Protein AF-A0A2T5I1I1-F1 (afdb_monomer_lite)

pLDDT: mean 90.1, std 7.88, range [45.53, 97.38]

Sequence (107 aa):
MFRGTKYQAGSTREVVGKIFQLLAEADTGFHERFASRKHGKKRRYIAQEKVDLYPGRLDLAEIHSIEIIPGWWMGTNYSRSNFQQILNLALEVVEPQLRSLLKIDIL

Structure (mmCIF, N/CA/C/O backbone):
data_AF-A0A2T5I1I1-F1
#
_entry.id   AF-A0A2T5I1I1-F1
#
loop_
_atom_site.group_PDB
_atom_site.id
_atom_site.type_symbol
_atom_site.label_atom_id
_atom_site.label_alt_id
_atom_site.label_comp_id
_atom_site.label_asym_id
_atom_site.label_entity_id
_atom_site.label_seq_id
_atom_site.pdbx_PDB_ins_code
_atom_site.Cartn_x
_atom_site.Cartn_y
_atom_site.Cartn_z
_atom_site.occupancy
_atom_site.B_iso_or_equiv
_atom_site.auth_seq_id
_atom_site.auth_comp_id
_atom_site.auth_asym_id
_atom_site.auth_atom_id
_atom_site.pdbx_PDB_model_num
ATOM 1 N N . MET A 1 1 ? -3.550 6.241 14.844 1.00 81.69 1 MET A N 1
ATOM 2 C CA . MET A 1 1 ? -4.121 5.285 15.822 1.00 81.69 1 MET A CA 1
ATOM 3 C C . MET A 1 1 ? -4.900 4.223 15.066 1.00 81.69 1 MET A C 1
ATOM 5 O O . MET A 1 1 ? -5.573 4.562 14.098 1.00 81.69 1 MET A O 1
ATOM 9 N N . PHE A 1 2 ? -4.812 2.970 15.506 1.00 83.50 2 PHE A N 1
ATOM 10 C CA . PHE A 1 2 ? -5.584 1.854 14.966 1.00 83.50 2 PHE A CA 1
ATOM 11 C C . PHE A 1 2 ? -6.067 0.975 16.120 1.00 83.50 2 PHE A C 1
ATOM 13 O O . PHE A 1 2 ? -5.260 0.609 16.972 1.00 83.50 2 PHE A O 1
ATOM 20 N N . ARG A 1 3 ? -7.377 0.693 16.188 1.00 85.00 3 ARG A N 1
ATOM 21 C CA . ARG A 1 3 ? -7.999 -0.103 17.273 1.00 85.00 3 ARG A CA 1
ATOM 22 C C . ARG A 1 3 ? -7.611 0.365 18.693 1.00 85.00 3 ARG A C 1
ATOM 24 O O . ARG A 1 3 ? -7.377 -0.441 19.581 1.00 85.00 3 ARG A O 1
ATOM 31 N N . GLY A 1 4 ? -7.504 1.680 18.902 1.00 82.81 4 GLY A N 1
ATOM 32 C CA . GLY A 1 4 ? -7.113 2.272 20.192 1.00 82.81 4 GLY A CA 1
ATOM 33 C C . GLY A 1 4 ? -5.600 2.341 20.451 1.00 82.81 4 GLY A C 1
ATOM 34 O O . GLY A 1 4 ? -5.171 3.105 21.313 1.00 82.81 4 GLY A O 1
ATOM 35 N N . THR A 1 5 ? -4.774 1.652 19.659 1.00 84.69 5 THR A N 1
ATOM 36 C CA . THR A 1 5 ? -3.309 1.668 19.790 1.00 84.69 5 THR A CA 1
ATOM 37 C C . THR A 1 5 ? -2.692 2.804 18.974 1.00 84.69 5 THR A C 1
ATOM 39 O O . THR A 1 5 ? -3.029 3.032 17.803 1.00 84.69 5 THR A O 1
ATOM 42 N N . LYS A 1 6 ? -1.775 3.556 19.592 1.00 87.12 6 LYS A N 1
ATOM 43 C CA . LYS A 1 6 ? -0.968 4.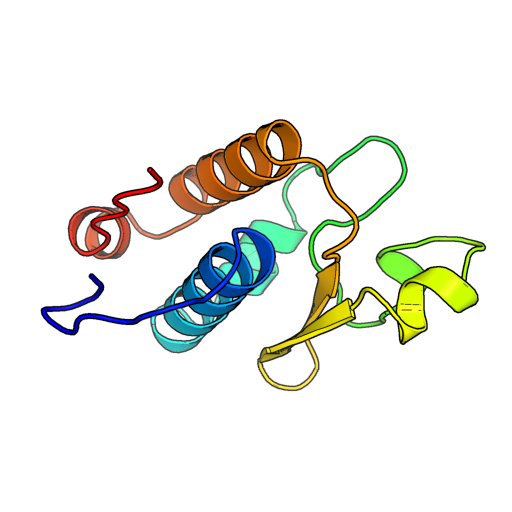577 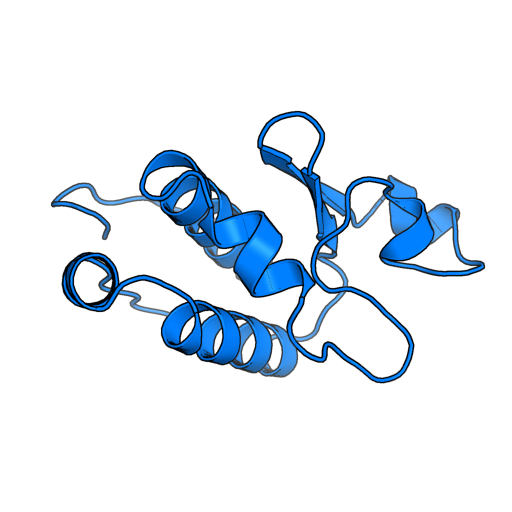18.909 1.00 87.12 6 LYS A CA 1
ATOM 44 C C . LYS A 1 6 ? 0.299 3.937 18.344 1.00 87.12 6 LYS A C 1
ATOM 46 O O . LYS A 1 6 ? 0.958 3.167 19.026 1.00 87.12 6 LYS A O 1
ATOM 51 N N . TYR A 1 7 ? 0.640 4.306 17.115 1.00 85.12 7 TYR A N 1
ATOM 52 C CA . TYR A 1 7 ? 1.862 3.886 16.434 1.00 85.12 7 TYR A CA 1
ATOM 53 C C . TYR A 1 7 ? 2.649 5.144 16.072 1.00 85.12 7 TYR A C 1
ATOM 55 O O . TYR A 1 7 ? 2.040 6.146 15.692 1.00 85.12 7 TYR A O 1
ATOM 63 N N . GLN A 1 8 ? 3.972 5.093 16.212 1.00 81.75 8 GLN A N 1
ATOM 64 C CA . GLN A 1 8 ? 4.878 6.160 15.787 1.00 81.75 8 GLN A CA 1
ATOM 65 C C . GLN A 1 8 ? 5.667 5.709 14.558 1.00 81.75 8 GLN A C 1
ATOM 67 O O . GLN A 1 8 ? 5.986 4.530 14.421 1.00 81.75 8 GLN A O 1
ATOM 72 N N . ALA A 1 9 ? 5.961 6.652 13.669 1.00 82.81 9 ALA A N 1
ATOM 73 C CA . ALA A 1 9 ? 6.761 6.451 12.468 1.00 82.81 9 ALA A CA 1
ATOM 74 C C . ALA A 1 9 ? 7.529 7.745 12.168 1.00 82.81 9 ALA A C 1
ATOM 76 O O . ALA A 1 9 ? 6.992 8.838 12.360 1.00 82.81 9 ALA A O 1
ATOM 77 N N . GLY A 1 10 ? 8.777 7.622 11.716 1.00 84.31 10 GLY A N 1
ATOM 78 C CA . GLY A 1 10 ? 9.684 8.745 11.468 1.00 84.31 10 GLY A CA 1
ATOM 79 C C . GLY A 1 10 ? 9.554 9.353 10.071 1.00 84.31 10 GLY A C 1
ATOM 80 O O . GLY A 1 10 ? 10.123 10.407 9.797 1.00 84.31 10 GLY A O 1
ATOM 81 N N . SER A 1 11 ? 8.805 8.713 9.168 1.00 87.44 11 SER A N 1
ATOM 82 C CA . SER A 1 11 ? 8.600 9.198 7.801 1.00 87.44 11 SER A CA 1
ATOM 83 C C . SER A 1 11 ? 7.243 8.798 7.220 1.00 87.44 11 SER A C 1
ATOM 85 O O . SER A 1 11 ? 6.620 7.828 7.650 1.00 87.44 11 SER A O 1
ATOM 87 N N . THR A 1 12 ? 6.801 9.500 6.169 1.00 86.81 12 THR A N 1
ATOM 88 C CA . THR A 1 12 ? 5.564 9.163 5.442 1.00 86.81 12 THR A CA 1
ATOM 89 C C . THR A 1 12 ? 5.577 7.721 4.922 1.00 86.81 12 THR A C 1
ATOM 91 O O . THR A 1 12 ? 4.555 7.046 4.995 1.00 86.81 12 THR A O 1
ATOM 94 N N . ARG A 1 13 ? 6.728 7.215 4.447 1.00 90.62 13 ARG A N 1
ATOM 95 C CA . ARG A 1 13 ? 6.831 5.830 3.954 1.00 90.62 13 ARG A CA 1
ATOM 96 C C . ARG A 1 13 ? 6.567 4.819 5.070 1.00 90.62 13 ARG A C 1
ATOM 98 O O . ARG A 1 13 ? 5.886 3.829 4.841 1.00 90.62 13 ARG A O 1
ATOM 105 N N . GLU A 1 14 ? 7.097 5.081 6.264 1.00 90.06 14 GLU A N 1
ATOM 106 C CA . GLU A 1 14 ? 6.924 4.212 7.429 1.00 90.06 14 GLU A CA 1
ATOM 107 C C . GLU A 1 14 ? 5.485 4.250 7.932 1.00 90.06 14 GLU A C 1
ATOM 109 O O . GLU A 1 14 ? 4.924 3.199 8.225 1.00 90.06 14 GLU A O 1
ATOM 114 N N . VAL A 1 15 ? 4.860 5.435 7.958 1.00 90.38 15 VAL A N 1
ATOM 115 C CA . VAL A 1 15 ? 3.435 5.579 8.294 1.00 90.38 15 VAL A CA 1
ATOM 116 C C . VAL A 1 15 ? 2.586 4.720 7.359 1.00 90.38 15 VAL A C 1
ATOM 118 O O . VAL A 1 15 ? 1.782 3.914 7.823 1.00 90.38 15 VAL A O 1
ATOM 121 N N . VAL A 1 16 ? 2.771 4.862 6.044 1.00 92.06 16 VAL A N 1
ATOM 122 C CA . VAL A 1 16 ? 1.958 4.145 5.053 1.00 92.06 16 VAL A CA 1
ATOM 123 C C . VAL A 1 16 ? 2.235 2.645 5.110 1.00 92.06 16 VAL A C 1
ATOM 125 O O . VAL A 1 16 ? 1.289 1.865 5.158 1.00 92.06 16 VAL A O 1
ATOM 128 N N . GLY A 1 17 ? 3.505 2.237 5.184 1.00 94.19 17 GLY A N 1
ATOM 129 C CA . GLY A 1 17 ? 3.877 0.833 5.346 1.00 94.19 17 GLY A CA 1
ATOM 130 C C . GLY A 1 17 ? 3.231 0.210 6.581 1.00 94.19 17 GLY A C 1
ATOM 131 O O . GLY A 1 17 ? 2.638 -0.865 6.493 1.00 94.19 17 GLY A O 1
ATOM 132 N N . LYS A 1 18 ? 3.250 0.923 7.716 1.00 93.56 18 LYS A N 1
ATOM 133 C CA . LYS A 1 18 ? 2.629 0.436 8.948 1.00 93.56 18 LYS A CA 1
ATOM 134 C C . LYS A 1 18 ? 1.109 0.351 8.844 1.00 93.56 18 LYS A C 1
ATOM 136 O O . LYS A 1 18 ? 0.526 -0.597 9.357 1.00 93.56 18 LYS A O 1
ATOM 141 N N . ILE A 1 19 ? 0.460 1.299 8.169 1.00 92.94 19 ILE A N 1
ATOM 142 C CA . ILE A 1 19 ? -0.983 1.225 7.901 1.00 92.94 19 ILE A CA 1
ATOM 143 C C . ILE A 1 19 ? -1.304 -0.024 7.075 1.00 92.94 19 ILE A C 1
ATOM 145 O O . ILE A 1 19 ? -2.210 -0.761 7.443 1.00 92.94 19 ILE A O 1
ATOM 149 N N . PHE A 1 20 ? -0.552 -0.298 6.007 1.00 95.19 20 PHE A N 1
ATOM 150 C CA . PHE A 1 20 ? -0.776 -1.481 5.170 1.00 95.19 20 PHE A CA 1
ATOM 151 C C . PHE A 1 20 ? -0.575 -2.793 5.934 1.00 95.19 20 PHE A C 1
ATOM 153 O O . PHE A 1 20 ? -1.394 -3.693 5.776 1.00 95.19 20 PHE A O 1
ATOM 160 N N . GLN A 1 21 ? 0.445 -2.877 6.797 1.00 94.56 21 GLN A N 1
ATOM 161 C CA . GLN A 1 21 ? 0.633 -4.010 7.716 1.00 94.56 21 GLN A CA 1
ATOM 162 C C . GLN A 1 21 ? -0.610 -4.222 8.590 1.00 94.56 21 GLN A C 1
ATOM 164 O O . GLN A 1 21 ? -1.211 -5.290 8.576 1.00 94.56 21 GLN A O 1
ATOM 169 N N . LEU A 1 22 ? -1.050 -3.173 9.292 1.00 93.69 22 LEU A N 1
ATOM 170 C CA . LEU A 1 22 ? -2.191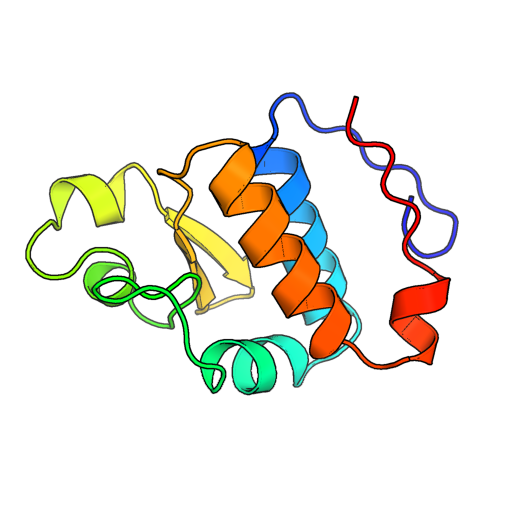 -3.249 10.211 1.00 93.69 22 LEU A CA 1
ATOM 171 C C . LEU A 1 22 ? -3.503 -3.597 9.500 1.00 93.69 22 LEU A C 1
ATOM 173 O O . LEU A 1 22 ? -4.332 -4.316 10.054 1.00 93.69 22 LEU A O 1
ATOM 177 N N . LEU A 1 23 ? -3.700 -3.085 8.285 1.00 93.38 23 LEU A N 1
ATOM 178 C CA . LEU A 1 23 ? -4.860 -3.411 7.461 1.00 93.38 23 LEU A CA 1
ATOM 179 C C . LEU A 1 23 ? -4.844 -4.876 7.027 1.00 93.38 23 LEU A C 1
ATOM 181 O O . LEU A 1 23 ? -5.845 -5.559 7.197 1.00 93.38 23 LEU A O 1
ATOM 185 N N . ALA A 1 24 ? -3.714 -5.362 6.516 1.00 93.00 24 ALA A N 1
ATOM 186 C CA . ALA A 1 24 ? -3.581 -6.738 6.049 1.00 93.00 24 ALA A CA 1
ATOM 187 C C . ALA A 1 24 ? -3.648 -7.771 7.191 1.00 93.00 24 ALA A C 1
ATOM 189 O O . ALA A 1 24 ? -4.174 -8.863 6.994 1.00 93.00 24 ALA A O 1
ATOM 190 N N . GLU A 1 25 ? -3.163 -7.425 8.387 1.00 91.56 25 GLU A N 1
ATOM 191 C CA . GLU A 1 25 ? -3.312 -8.245 9.598 1.00 91.56 25 GLU A CA 1
ATOM 192 C C . GLU A 1 25 ? -4.770 -8.307 10.080 1.00 91.56 25 GLU A C 1
ATOM 194 O O . GLU A 1 25 ? -5.225 -9.333 10.584 1.00 91.56 25 GLU A O 1
ATOM 199 N N . ALA A 1 26 ? -5.508 -7.201 9.959 1.00 91.00 26 ALA A N 1
ATOM 200 C CA . ALA A 1 26 ? -6.878 -7.099 10.448 1.00 91.00 26 ALA A CA 1
ATOM 201 C C . ALA A 1 26 ? -7.938 -7.612 9.460 1.00 91.00 26 ALA A C 1
ATOM 203 O O . ALA A 1 26 ? -9.048 -7.923 9.891 1.00 91.00 26 ALA A O 1
ATOM 204 N N . ASP A 1 27 ? -7.601 -7.665 8.173 1.00 91.06 27 ASP A N 1
ATOM 205 C CA . ASP A 1 27 ? -8.448 -8.063 7.050 1.00 91.06 27 ASP A CA 1
ATOM 206 C C . ASP A 1 27 ? -7.601 -8.878 6.075 1.00 91.06 27 ASP A C 1
ATOM 208 O O . ASP A 1 27 ? -6.868 -8.345 5.238 1.00 91.06 27 ASP A O 1
ATOM 212 N N . THR A 1 28 ? -7.687 -10.201 6.211 1.00 88.44 28 THR A N 1
ATOM 213 C CA . THR A 1 28 ? -6.819 -11.146 5.501 1.00 88.44 28 THR A CA 1
ATOM 214 C C . THR A 1 28 ? -6.959 -11.073 3.983 1.00 88.44 28 THR A C 1
ATOM 216 O O . THR A 1 28 ? -6.032 -11.466 3.292 1.00 88.44 28 THR A O 1
ATOM 219 N N . GLY A 1 29 ? -8.061 -10.540 3.444 1.00 91.44 29 GLY A N 1
ATOM 220 C CA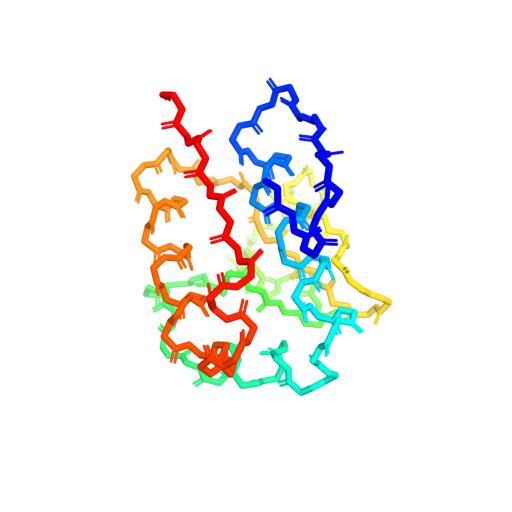 . GLY A 1 29 ? -8.249 -10.350 2.001 1.00 91.44 29 GLY A CA 1
ATOM 221 C C . GLY A 1 29 ? -7.881 -8.950 1.499 1.00 91.44 29 GLY A C 1
ATOM 222 O O . GLY A 1 29 ? -7.923 -8.701 0.292 1.00 91.44 29 GLY A O 1
ATOM 223 N N . PHE A 1 30 ? -7.541 -8.011 2.390 1.00 95.25 30 PHE A N 1
ATOM 224 C CA . PHE A 1 30 ? -7.300 -6.610 2.033 1.00 95.25 30 PHE A CA 1
ATOM 225 C C . PHE A 1 30 ? -6.245 -6.463 0.935 1.00 95.25 30 PHE A C 1
ATOM 227 O O . PHE A 1 30 ? -6.454 -5.727 -0.029 1.00 95.25 30 PHE A O 1
ATOM 234 N N . HIS A 1 31 ? -5.120 -7.165 1.066 1.00 95.00 31 HIS A N 1
ATOM 235 C CA . HIS A 1 31 ? -3.994 -7.046 0.146 1.00 95.00 31 HIS A CA 1
ATOM 236 C C . HIS A 1 31 ? -4.353 -7.544 -1.263 1.00 95.00 31 HIS A C 1
ATOM 238 O O . HIS A 1 31 ? -4.045 -6.867 -2.240 1.00 95.00 31 HIS A O 1
ATOM 244 N N . GLU A 1 32 ? -5.098 -8.644 -1.390 1.00 95.50 32 GLU A N 1
ATOM 245 C CA . GLU A 1 32 ? -5.559 -9.148 -2.689 1.00 95.50 32 GLU A CA 1
ATOM 246 C C . GLU A 1 32 ? -6.552 -8.177 -3.335 1.00 95.50 32 GLU A C 1
ATOM 248 O O . GLU A 1 32 ? -6.395 -7.778 -4.496 1.00 95.50 32 GLU A O 1
ATOM 253 N N . ARG A 1 33 ? -7.543 -7.713 -2.559 1.00 95.81 33 ARG A N 1
ATOM 254 C CA . ARG A 1 33 ? -8.526 -6.734 -3.043 1.00 95.81 33 ARG A CA 1
ATOM 255 C C . ARG A 1 33 ? -7.841 -5.434 -3.451 1.00 95.81 33 ARG A C 1
ATOM 257 O O . ARG A 1 33 ? -8.173 -4.884 -4.499 1.00 95.81 33 ARG A O 1
ATOM 264 N N . PHE A 1 34 ? -6.844 -4.974 -2.700 1.00 96.69 34 PHE A N 1
ATOM 265 C CA . PHE A 1 34 ? -6.097 -3.763 -3.026 1.00 96.69 34 PHE A CA 1
ATOM 266 C C . PHE A 1 34 ? -5.220 -3.950 -4.271 1.00 96.69 34 PHE A C 1
ATOM 268 O O . PHE A 1 34 ? -5.176 -3.068 -5.133 1.00 96.69 34 PHE A O 1
ATOM 275 N N . ALA A 1 35 ? -4.554 -5.097 -4.412 1.00 95.62 35 ALA A N 1
ATOM 276 C CA . ALA A 1 35 ? -3.739 -5.429 -5.578 1.00 95.62 35 ALA A CA 1
ATOM 277 C C . ALA A 1 35 ? -4.569 -5.533 -6.871 1.00 95.62 35 ALA A C 1
ATOM 279 O O . ALA A 1 35 ? -4.090 -5.158 -7.946 1.00 95.62 35 ALA A O 1
ATOM 280 N N . SER A 1 36 ? -5.828 -5.975 -6.761 1.00 94.81 36 SER A N 1
ATOM 281 C CA . SER A 1 36 ? -6.768 -6.043 -7.890 1.00 94.81 36 SER A CA 1
ATOM 282 C C . SER A 1 36 ? -7.226 -4.670 -8.400 1.00 94.81 36 SER A C 1
ATOM 284 O O . SER A 1 36 ? -7.664 -4.550 -9.547 1.00 94.81 36 SER A O 1
ATOM 286 N N . ARG A 1 37 ? -7.106 -3.608 -7.587 1.00 95.00 37 ARG A N 1
ATOM 287 C CA . ARG A 1 37 ? -7.433 -2.247 -8.026 1.00 95.00 37 ARG A CA 1
ATOM 288 C C . ARG A 1 37 ? -6.457 -1.774 -9.095 1.00 95.00 37 ARG A C 1
ATOM 290 O O . ARG A 1 37 ? -5.293 -2.169 -9.158 1.00 95.00 37 ARG A O 1
ATOM 297 N N . LYS A 1 38 ? -6.923 -0.835 -9.918 1.00 91.56 38 LYS A N 1
ATOM 298 C CA . LYS A 1 38 ? -6.049 -0.118 -10.845 1.00 91.56 38 LYS A CA 1
ATOM 299 C C . LYS A 1 38 ? -5.044 0.719 -10.050 1.00 91.56 38 LYS A C 1
ATOM 301 O O . LYS A 1 38 ? -5.432 1.619 -9.311 1.00 91.56 38 LYS A O 1
ATOM 306 N N . HIS A 1 39 ? -3.760 0.424 -10.222 1.00 90.88 39 HIS A N 1
ATOM 307 C CA . HIS A 1 39 ? -2.659 1.206 -9.652 1.00 90.88 39 HIS A CA 1
ATOM 308 C C . HIS A 1 39 ? -2.186 2.279 -10.646 1.00 90.88 39 HIS A C 1
ATOM 310 O O . HIS A 1 39 ? -2.878 2.614 -11.614 1.00 90.88 39 HIS A O 1
ATOM 316 N N . GLY A 1 40 ? -0.997 2.836 -10.408 1.00 83.75 40 GLY A N 1
ATOM 317 C CA . GLY A 1 40 ? -0.351 3.751 -11.341 1.00 83.75 40 GLY A CA 1
ATOM 318 C C . GLY A 1 40 ? -0.127 3.132 -12.728 1.00 83.75 40 GLY A C 1
ATOM 319 O O . GLY A 1 40 ? -0.193 1.924 -12.926 1.00 83.75 40 GLY A O 1
ATOM 320 N N . LYS A 1 41 ? 0.192 3.978 -13.716 1.00 84.38 41 LYS A N 1
ATOM 321 C CA . LYS A 1 41 ? 0.310 3.564 -15.131 1.00 84.38 41 LYS A CA 1
ATOM 322 C C . LYS A 1 41 ? 1.351 2.469 -15.396 1.00 84.38 41 LYS A C 1
ATOM 324 O O . LYS A 1 41 ? 1.192 1.716 -16.345 1.00 84.38 41 LYS A O 1
ATOM 329 N N . LYS A 1 42 ? 2.443 2.449 -14.626 1.00 85.56 42 LYS A N 1
ATOM 330 C CA . LYS A 1 42 ? 3.609 1.579 -14.871 1.00 85.56 42 LYS A CA 1
ATOM 331 C C . LYS A 1 42 ? 4.000 0.701 -13.686 1.00 85.56 42 LYS A C 1
ATOM 333 O O . LYS A 1 42 ? 4.764 -0.232 -13.870 1.00 85.56 42 LYS A O 1
ATOM 338 N N . ARG A 1 43 ? 3.567 1.053 -12.476 1.00 89.06 43 ARG A N 1
ATOM 339 C CA . ARG A 1 43 ? 4.058 0.459 -11.230 1.00 89.06 43 ARG A CA 1
ATOM 340 C C . ARG A 1 43 ? 2.887 -0.007 -10.395 1.00 89.06 43 ARG A C 1
ATOM 342 O O . ARG A 1 43 ? 1.898 0.723 -10.271 1.00 89.06 43 ARG A O 1
ATOM 349 N N . ARG A 1 44 ? 3.038 -1.188 -9.808 1.00 94.81 44 ARG A N 1
ATOM 350 C CA . ARG A 1 44 ? 2.171 -1.642 -8.730 1.00 94.81 44 ARG A CA 1
ATOM 351 C C . ARG A 1 44 ? 2.571 -0.953 -7.426 1.00 94.81 44 ARG A C 1
ATOM 353 O O . ARG A 1 44 ? 3.741 -0.656 -7.192 1.00 94.81 44 ARG A O 1
ATOM 360 N N . TYR A 1 45 ? 1.586 -0.662 -6.585 1.00 96.25 45 TYR A N 1
ATOM 361 C CA . TYR A 1 45 ? 1.826 -0.145 -5.239 1.00 96.25 45 TYR A CA 1
ATOM 362 C C . TYR A 1 45 ? 2.196 -1.269 -4.275 1.00 96.25 45 TYR A C 1
ATOM 364 O O . TYR A 1 45 ? 3.093 -1.077 -3.455 1.00 96.25 45 TYR A O 1
ATOM 372 N N . ILE A 1 46 ? 1.548 -2.429 -4.430 1.00 96.81 46 ILE A N 1
ATOM 373 C CA . ILE A 1 46 ? 1.892 -3.679 -3.751 1.00 96.81 46 ILE A CA 1
ATOM 374 C C . ILE A 1 46 ? 1.935 -4.841 -4.749 1.00 96.81 46 ILE A C 1
ATOM 376 O O . ILE A 1 46 ? 1.198 -4.810 -5.739 1.00 96.81 46 ILE A O 1
ATOM 380 N N . ALA A 1 47 ? 2.767 -5.846 -4.489 1.00 96.69 47 ALA A N 1
ATOM 381 C CA . ALA A 1 47 ? 2.906 -7.048 -5.311 1.00 96.69 47 ALA A CA 1
ATOM 382 C C . ALA A 1 47 ? 3.526 -8.203 -4.508 1.00 96.69 47 ALA A C 1
ATOM 384 O O . ALA A 1 47 ? 4.143 -7.964 -3.471 1.00 96.69 47 ALA A O 1
ATOM 385 N N . GLN A 1 48 ? 3.389 -9.437 -5.000 1.00 96.31 48 GLN A N 1
ATOM 386 C CA . GLN A 1 48 ? 4.031 -10.608 -4.389 1.00 96.31 48 GLN A CA 1
ATOM 387 C C . GLN A 1 48 ? 5.530 -10.679 -4.698 1.00 96.31 48 GLN A C 1
ATOM 389 O O . GLN A 1 48 ? 6.320 -11.085 -3.853 1.00 96.31 48 GLN A O 1
ATOM 394 N N . GLU A 1 49 ? 5.933 -10.183 -5.868 1.00 94.88 49 GLU A N 1
ATOM 395 C CA . GLU A 1 49 ? 7.331 -10.083 -6.272 1.00 94.88 49 GLU A CA 1
ATOM 396 C C . GLU A 1 49 ? 7.776 -8.617 -6.301 1.00 94.88 49 GLU A C 1
ATOM 398 O O . GLU A 1 49 ? 7.107 -7.750 -6.873 1.00 94.88 49 GLU A O 1
ATOM 403 N N . LYS A 1 50 ? 8.946 -8.310 -5.723 1.00 95.00 50 LYS A N 1
ATOM 404 C CA . LYS A 1 50 ? 9.469 -6.928 -5.684 1.00 95.00 50 LYS A CA 1
ATOM 405 C C . LYS A 1 50 ? 9.646 -6.327 -7.084 1.00 95.00 50 LYS A C 1
ATOM 407 O O . LYS A 1 50 ? 9.503 -5.116 -7.264 1.00 95.00 50 LYS A O 1
ATOM 412 N N . VAL A 1 51 ? 9.957 -7.159 -8.079 1.00 94.12 51 VAL A N 1
ATOM 413 C CA . VAL A 1 51 ? 10.207 -6.728 -9.465 1.00 94.12 51 VAL A CA 1
ATOM 414 C C . VAL A 1 51 ? 8.972 -6.102 -10.118 1.00 94.12 51 VAL A C 1
ATOM 416 O O . VAL A 1 51 ? 9.105 -5.203 -10.949 1.00 94.12 51 VAL A O 1
ATOM 419 N N . ASP A 1 52 ? 7.776 -6.489 -9.675 1.00 94.12 52 ASP A N 1
ATOM 420 C CA . ASP A 1 52 ? 6.507 -5.965 -10.187 1.00 94.12 52 ASP A CA 1
ATOM 421 C C . ASP A 1 52 ? 6.183 -4.563 -9.643 1.00 94.12 52 ASP A C 1
ATOM 423 O O . ASP A 1 52 ? 5.405 -3.808 -10.239 1.00 94.12 52 ASP A O 1
ATOM 427 N N . LEU A 1 53 ? 6.811 -4.170 -8.529 1.00 95.62 53 LEU A N 1
ATOM 428 C CA . LEU A 1 53 ? 6.721 -2.810 -7.990 1.00 95.62 53 LEU A CA 1
ATOM 429 C C . LEU A 1 53 ? 7.481 -1.814 -8.875 1.00 95.62 53 LEU A C 1
ATOM 431 O O . LEU A 1 53 ? 7.053 -0.669 -9.052 1.00 95.62 53 LEU A O 1
ATOM 435 N N . TYR A 1 54 ? 8.594 -2.256 -9.466 1.00 95.12 54 TYR A N 1
ATOM 436 C CA . TYR A 1 54 ? 9.460 -1.440 -10.317 1.00 95.12 54 TYR A CA 1
ATOM 437 C C . TYR A 1 54 ? 9.903 -2.209 -11.574 1.00 95.12 54 TYR A C 1
ATOM 439 O O . TYR A 1 54 ? 11.076 -2.579 -11.688 1.00 95.12 54 TYR A O 1
ATOM 447 N N . PRO A 1 55 ? 9.004 -2.406 -12.560 1.00 93.31 55 PRO A N 1
ATOM 448 C CA . PRO A 1 55 ? 9.328 -3.166 -13.763 1.00 93.31 55 PRO A CA 1
ATOM 449 C C . PRO A 1 55 ? 10.553 -2.601 -14.495 1.00 93.31 55 PRO A C 1
ATOM 451 O O . PRO A 1 55 ? 10.622 -1.402 -14.784 1.00 93.31 55 PRO A O 1
ATOM 454 N N . GLY A 1 56 ? 11.531 -3.469 -14.770 1.00 93.25 56 GLY A N 1
ATOM 455 C CA . GLY A 1 56 ? 12.796 -3.113 -15.426 1.00 93.25 56 GLY A CA 1
ATOM 456 C C . GLY A 1 56 ? 13.788 -2.327 -14.557 1.00 93.25 56 GLY A C 1
ATOM 457 O O . GLY A 1 56 ? 14.769 -1.807 -15.083 1.00 93.25 56 GLY A O 1
ATOM 458 N N . ARG A 1 57 ? 13.539 -2.201 -13.246 1.00 93.94 57 ARG A N 1
ATOM 459 C CA . ARG A 1 57 ? 14.367 -1.439 -12.293 1.00 93.94 57 ARG A CA 1
ATOM 460 C C . ARG A 1 57 ? 14.588 -2.219 -10.994 1.00 93.94 57 ARG A C 1
ATOM 462 O O . ARG A 1 57 ? 14.098 -1.834 -9.933 1.00 93.94 57 ARG A O 1
ATOM 469 N N . LEU A 1 58 ? 15.336 -3.321 -11.097 1.00 93.44 58 LEU A N 1
ATOM 470 C CA . LEU A 1 58 ? 15.692 -4.192 -9.964 1.00 93.44 58 LEU A CA 1
ATOM 471 C C . LEU A 1 58 ? 16.407 -3.433 -8.838 1.00 93.44 58 LEU A C 1
ATOM 473 O O . LEU A 1 58 ? 16.162 -3.691 -7.665 1.00 93.44 58 LEU A O 1
ATOM 477 N N . ASP A 1 59 ? 17.225 -2.441 -9.192 1.00 96.06 59 ASP A N 1
ATOM 478 C CA . ASP A 1 59 ? 17.888 -1.540 -8.248 1.00 96.06 59 ASP A CA 1
ATOM 479 C C . ASP A 1 59 ? 16.886 -0.841 -7.315 1.00 96.06 59 ASP A C 1
ATOM 481 O O . ASP A 1 59 ? 17.072 -0.798 -6.099 1.00 96.06 59 ASP A O 1
ATOM 485 N N . LEU A 1 60 ? 15.776 -0.344 -7.872 1.00 95.31 60 LEU A N 1
ATOM 486 C CA . LEU A 1 60 ? 14.720 0.290 -7.087 1.00 95.31 60 LEU A CA 1
ATOM 487 C C . LEU A 1 60 ? 13.907 -0.737 -6.299 1.00 95.31 60 LEU A C 1
ATOM 489 O O . LEU A 1 60 ? 13.479 -0.438 -5.186 1.00 95.31 60 LEU A O 1
ATOM 493 N N . ALA A 1 61 ? 13.694 -1.924 -6.866 1.00 94.69 61 ALA A N 1
ATOM 494 C CA . ALA A 1 61 ? 12.981 -3.008 -6.205 1.00 94.69 61 ALA A CA 1
ATOM 495 C C . ALA A 1 61 ? 13.685 -3.460 -4.921 1.00 94.69 61 ALA A C 1
ATOM 497 O O . ALA A 1 61 ? 13.010 -3.655 -3.913 1.00 94.69 61 ALA A O 1
ATOM 498 N N . GLU A 1 62 ? 15.013 -3.540 -4.902 1.00 94.38 62 GLU A N 1
ATOM 499 C CA . GLU A 1 62 ? 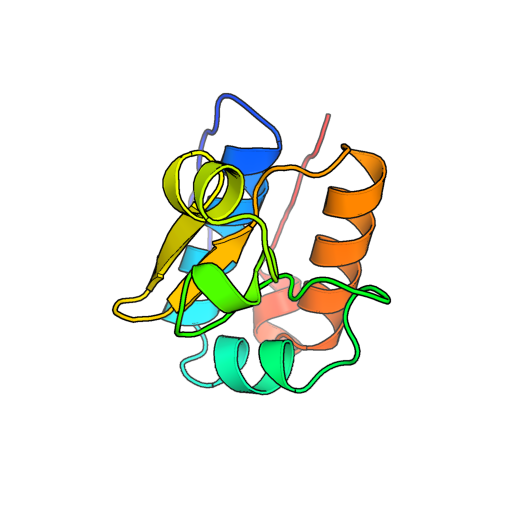15.737 -3.932 -3.689 1.00 94.38 62 GLU A CA 1
ATOM 500 C C . GLU A 1 62 ? 15.772 -2.834 -2.623 1.00 94.38 62 GLU A C 1
ATOM 502 O O . GLU A 1 62 ? 15.551 -3.107 -1.445 1.00 94.38 62 GLU A O 1
ATOM 507 N N . ILE A 1 63 ? 16.000 -1.580 -3.023 1.00 95.06 63 ILE A N 1
ATOM 508 C CA . ILE A 1 63 ? 16.211 -0.471 -2.077 1.00 95.06 63 ILE A CA 1
ATOM 509 C C . ILE A 1 63 ? 14.883 0.106 -1.563 1.00 95.06 63 ILE A C 1
ATOM 511 O O . ILE A 1 63 ? 14.781 0.570 -0.423 1.00 95.06 63 ILE A O 1
ATOM 515 N N . HIS A 1 64 ? 13.848 0.109 -2.404 1.00 95.25 64 HIS A N 1
ATOM 516 C CA . HIS A 1 64 ? 12.600 0.823 -2.147 1.00 95.25 64 HIS A CA 1
ATOM 517 C C . HIS A 1 64 ? 11.381 -0.086 -2.027 1.00 95.25 64 HIS A C 1
ATOM 519 O O . HIS A 1 64 ? 10.261 0.378 -2.273 1.00 95.25 64 HIS A O 1
ATOM 525 N N . SER A 1 65 ? 11.572 -1.331 -1.603 1.00 96.25 65 SER A N 1
ATOM 526 C CA . SER A 1 65 ? 10.474 -2.236 -1.260 1.00 96.25 65 SER A CA 1
ATOM 527 C C . SER A 1 65 ? 10.527 -2.604 0.213 1.00 96.25 65 SER A C 1
ATOM 529 O O . SER A 1 65 ? 11.600 -2.843 0.762 1.00 96.25 65 SER A O 1
ATOM 531 N N . ILE A 1 66 ? 9.365 -2.643 0.854 1.00 95.06 66 ILE A N 1
ATOM 532 C CA . ILE A 1 66 ? 9.210 -3.134 2.225 1.00 95.06 66 ILE A CA 1
ATOM 533 C C . ILE A 1 66 ? 8.192 -4.263 2.233 1.00 95.06 66 ILE A C 1
ATOM 535 O O . ILE A 1 66 ? 7.219 -4.215 1.482 1.00 95.06 66 ILE A O 1
ATOM 539 N N . GLU A 1 67 ? 8.412 -5.269 3.067 1.00 95.56 67 GLU A N 1
ATOM 540 C CA . GLU A 1 67 ? 7.432 -6.331 3.267 1.00 95.56 67 GLU A CA 1
ATOM 541 C C . GLU A 1 67 ? 6.321 -5.830 4.203 1.00 95.56 67 GLU A C 1
ATOM 543 O O . GLU A 1 67 ? 6.590 -5.239 5.257 1.00 95.56 67 GLU A O 1
ATOM 548 N N . ILE A 1 68 ? 5.066 -6.010 3.788 1.00 95.19 68 ILE A N 1
ATOM 549 C CA . ILE A 1 68 ? 3.885 -5.614 4.574 1.00 95.19 68 ILE A CA 1
ATOM 550 C C . ILE A 1 68 ? 3.221 -6.814 5.250 1.00 95.19 68 ILE A C 1
ATOM 552 O O . ILE A 1 68 ? 2.704 -6.684 6.346 1.00 95.19 68 ILE A O 1
ATOM 556 N N . ILE A 1 69 ? 3.266 -7.986 4.633 1.00 94.94 69 ILE A N 1
ATOM 557 C CA . ILE A 1 69 ? 2.962 -9.288 5.236 1.00 94.94 69 ILE A CA 1
ATOM 558 C C . ILE A 1 69 ? 3.815 -10.322 4.493 1.00 94.94 69 ILE A C 1
ATOM 560 O O . ILE A 1 69 ? 4.258 -10.011 3.383 1.00 94.94 69 ILE A O 1
ATOM 564 N N . PRO A 1 70 ? 4.035 -11.530 5.045 1.00 95.38 70 PRO A N 1
ATOM 565 C CA . PRO A 1 70 ? 4.823 -12.556 4.371 1.00 95.38 70 PRO A CA 1
ATOM 566 C C . PRO A 1 70 ? 4.405 -12.752 2.908 1.00 95.38 70 PRO A C 1
ATOM 568 O O . PRO A 1 70 ? 3.247 -13.064 2.622 1.00 95.38 70 PRO A O 1
ATOM 571 N N . GLY A 1 71 ? 5.345 -12.534 1.987 1.00 95.25 71 GLY A N 1
ATOM 572 C CA . GLY A 1 71 ? 5.120 -12.697 0.546 1.00 95.25 71 GLY A CA 1
ATOM 573 C C . GLY A 1 71 ? 4.379 -11.545 -0.140 1.00 95.25 71 GLY A C 1
ATOM 574 O O . GLY A 1 71 ? 3.996 -11.692 -1.297 1.00 95.25 71 GLY A O 1
ATOM 575 N N . TRP A 1 72 ? 4.183 -10.404 0.530 1.00 97.38 72 TRP A N 1
ATOM 576 C CA . TRP A 1 72 ? 3.648 -9.184 -0.077 1.00 97.38 72 TRP A CA 1
ATOM 577 C C . TRP A 1 72 ? 4.517 -7.972 0.223 1.00 97.38 72 TRP A C 1
ATOM 579 O O . TRP A 1 72 ? 4.783 -7.609 1.371 1.00 97.38 72 TRP A O 1
ATOM 589 N N . TRP A 1 73 ? 4.872 -7.276 -0.847 1.00 97.38 73 TRP A N 1
ATOM 590 C CA . TRP A 1 73 ? 5.774 -6.139 -0.836 1.00 97.38 73 TRP A CA 1
ATOM 591 C C . TRP A 1 73 ? 5.045 -4.866 -1.223 1.00 97.38 73 TRP A C 1
ATOM 593 O O . TRP A 1 73 ? 4.134 -4.885 -2.047 1.00 97.38 73 TRP A O 1
ATOM 603 N N . MET A 1 74 ? 5.498 -3.743 -0.676 1.00 96.88 74 MET A N 1
ATOM 604 C CA . MET A 1 74 ? 5.036 -2.403 -1.009 1.00 96.88 74 MET A CA 1
ATOM 605 C C . MET A 1 74 ? 6.191 -1.546 -1.525 1.00 96.88 74 MET A C 1
ATOM 607 O O . MET A 1 74 ? 7.256 -1.475 -0.909 1.00 96.88 74 MET A O 1
ATOM 611 N N . GLY A 1 75 ? 5.951 -0.827 -2.623 1.00 96.06 75 GLY A N 1
ATOM 612 C CA . GLY A 1 75 ? 6.876 0.189 -3.116 1.00 96.06 75 GLY A CA 1
ATOM 613 C C . GLY A 1 75 ? 6.863 1.439 -2.229 1.00 96.06 75 GLY A C 1
ATOM 614 O O . GLY A 1 75 ? 5.811 1.906 -1.799 1.00 96.06 75 GLY A O 1
ATOM 615 N N . THR A 1 76 ? 8.032 2.024 -1.978 1.00 95.06 76 THR A N 1
ATOM 616 C CA . THR A 1 76 ? 8.193 3.206 -1.115 1.00 95.06 76 THR A CA 1
ATOM 617 C C . THR A 1 76 ? 8.846 4.407 -1.800 1.00 95.06 76 THR A C 1
ATOM 619 O O . THR A 1 76 ? 8.942 5.470 -1.189 1.00 95.06 76 THR A O 1
ATOM 622 N N . ASN A 1 77 ? 9.259 4.290 -3.067 1.00 94.62 77 ASN A N 1
ATOM 623 C CA . ASN A 1 77 ? 9.809 5.403 -3.844 1.00 94.62 77 ASN A CA 1
ATOM 624 C C . ASN A 1 77 ? 8.685 6.229 -4.488 1.00 94.62 77 ASN A C 1
ATOM 626 O O . ASN A 1 77 ? 8.471 6.197 -5.706 1.00 94.62 77 ASN A O 1
ATOM 630 N N . TYR A 1 78 ? 7.939 6.928 -3.634 1.00 92.81 78 TYR A N 1
ATOM 631 C CA . TYR A 1 78 ? 6.797 7.758 -3.995 1.00 92.81 78 TYR A CA 1
ATOM 632 C C . TYR A 1 78 ? 6.881 9.123 -3.310 1.00 92.81 78 TYR A C 1
ATOM 634 O O . TYR A 1 78 ? 7.433 9.265 -2.218 1.00 92.81 78 TYR A O 1
ATOM 642 N N . SER A 1 79 ? 6.314 10.144 -3.950 1.00 91.06 79 SER A N 1
ATOM 643 C CA . SER A 1 79 ? 6.143 11.456 -3.325 1.00 91.06 79 SER A CA 1
ATOM 644 C C . SER A 1 79 ? 5.071 11.402 -2.229 1.00 91.06 79 SER A C 1
ATOM 646 O O . SER A 1 79 ? 4.236 10.494 -2.193 1.00 91.06 79 SER A O 1
ATOM 648 N N . ARG A 1 80 ? 5.023 12.425 -1.365 1.00 89.62 80 ARG A N 1
ATOM 649 C CA . ARG A 1 80 ? 3.954 12.564 -0.357 1.00 89.62 80 ARG A CA 1
ATOM 650 C C . ARG A 1 80 ? 2.553 12.580 -0.982 1.00 89.62 80 ARG A C 1
ATOM 652 O O . ARG A 1 80 ? 1.652 11.929 -0.465 1.00 89.62 80 ARG A O 1
ATOM 659 N N . SER A 1 81 ? 2.373 13.262 -2.116 1.00 90.44 81 SER A N 1
ATOM 660 C CA . SER A 1 81 ? 1.078 13.307 -2.807 1.00 90.44 81 SER A CA 1
ATOM 661 C C . SER A 1 81 ? 0.675 11.945 -3.376 1.00 90.44 81 SER A C 1
ATOM 663 O O . SER A 1 81 ? -0.496 11.576 -3.307 1.00 90.44 81 SER A O 1
ATOM 665 N N . ASN A 1 82 ? 1.630 11.156 -3.876 1.00 92.31 82 ASN A N 1
ATOM 666 C CA . ASN A 1 82 ? 1.347 9.785 -4.291 1.00 92.31 82 ASN A CA 1
ATOM 667 C C . ASN A 1 82 ? 1.018 8.884 -3.099 1.00 92.31 82 ASN A C 1
ATOM 669 O O . ASN A 1 82 ? 0.091 8.088 -3.202 1.00 92.31 82 ASN A O 1
ATOM 673 N N . PHE A 1 83 ? 1.692 9.038 -1.958 1.00 92.81 83 PHE A N 1
ATOM 674 C CA . PHE A 1 83 ? 1.314 8.311 -0.745 1.00 92.81 83 PHE A CA 1
ATOM 675 C C . PHE A 1 83 ? -0.112 8.629 -0.292 1.00 92.81 83 PHE A C 1
ATOM 677 O O . PHE A 1 83 ? -0.845 7.707 0.057 1.00 92.81 83 PHE A O 1
ATOM 684 N N . GLN A 1 84 ? -0.547 9.888 -0.380 1.00 90.81 84 GLN A N 1
ATOM 685 C CA . GLN A 1 84 ? -1.938 10.239 -0.091 1.00 90.81 84 GLN A CA 1
ATOM 686 C C . GLN A 1 84 ? -2.918 9.533 -1.042 1.00 90.81 84 GLN A C 1
ATOM 688 O O . GLN A 1 84 ? -3.946 9.029 -0.600 1.00 90.81 84 GLN A O 1
ATOM 693 N N . GLN A 1 85 ? -2.599 9.446 -2.337 1.00 91.88 85 GLN A N 1
ATOM 694 C CA . GLN A 1 85 ? -3.426 8.716 -3.308 1.00 91.88 85 GLN A CA 1
ATOM 695 C C . GLN A 1 85 ? -3.495 7.216 -2.995 1.00 91.88 85 GLN A C 1
ATOM 697 O O . GLN A 1 85 ? -4.572 6.627 -3.053 1.00 91.88 85 GLN A O 1
ATOM 702 N N . ILE A 1 86 ? -2.363 6.611 -2.625 1.00 94.56 86 ILE A N 1
ATOM 703 C CA . ILE A 1 86 ? -2.278 5.201 -2.221 1.00 94.56 86 ILE A CA 1
ATOM 704 C C . ILE A 1 86 ? -3.138 4.948 -0.977 1.00 94.56 86 ILE A C 1
ATOM 706 O O . ILE A 1 86 ? -3.894 3.979 -0.942 1.00 94.56 86 ILE A O 1
ATOM 710 N N . LEU A 1 87 ? -3.065 5.833 0.021 1.00 92.56 87 LEU A N 1
ATOM 711 C CA . LEU A 1 87 ? -3.883 5.744 1.230 1.00 92.56 87 LEU A CA 1
ATOM 712 C C . LEU A 1 87 ? -5.372 5.920 0.937 1.00 92.56 87 LEU A C 1
ATOM 714 O O . LEU A 1 87 ? -6.179 5.151 1.447 1.00 92.56 87 LEU A O 1
ATOM 718 N N . ASN A 1 88 ? -5.747 6.879 0.091 1.00 91.81 88 ASN A N 1
ATOM 719 C CA . ASN A 1 88 ? -7.144 7.064 -0.301 1.00 91.81 88 ASN A CA 1
ATOM 720 C C . ASN A 1 88 ? -7.695 5.799 -0.972 1.00 91.81 88 ASN A C 1
ATOM 722 O O . ASN A 1 88 ? -8.765 5.329 -0.595 1.00 91.81 88 ASN A O 1
ATOM 726 N N . LEU A 1 89 ? -6.926 5.193 -1.883 1.00 94.19 89 LEU A N 1
ATOM 727 C CA . LEU A 1 89 ? -7.296 3.925 -2.509 1.00 94.19 89 LEU A CA 1
ATOM 728 C C . LEU A 1 89 ? -7.411 2.790 -1.480 1.00 94.19 89 LEU A C 1
ATOM 730 O O . LEU A 1 89 ? -8.303 1.954 -1.584 1.00 94.19 89 LEU A O 1
ATOM 734 N N . ALA A 1 90 ? -6.543 2.758 -0.466 1.00 93.56 90 ALA A N 1
ATOM 735 C CA . ALA A 1 90 ? -6.615 1.753 0.594 1.00 93.56 90 ALA A CA 1
ATOM 736 C C . ALA A 1 90 ? -7.907 1.898 1.408 1.00 93.56 90 ALA A C 1
ATOM 738 O O . ALA A 1 90 ? -8.570 0.903 1.695 1.00 93.56 90 ALA A O 1
ATOM 739 N N . LEU A 1 91 ? -8.310 3.135 1.707 1.00 90.81 91 LEU A N 1
ATOM 740 C CA . LEU A 1 91 ? -9.550 3.443 2.424 1.00 90.81 91 LEU A CA 1
ATOM 741 C C . LEU A 1 91 ? -10.825 3.159 1.609 1.00 90.81 91 LEU A C 1
ATOM 743 O O . LEU A 1 91 ? -11.900 3.041 2.198 1.00 90.81 91 LEU A O 1
ATOM 747 N N . GLU A 1 92 ? -10.731 3.056 0.281 1.00 90.88 92 GLU A N 1
ATOM 748 C CA . GLU A 1 92 ? -11.827 2.578 -0.578 1.00 90.88 92 GLU A CA 1
ATOM 749 C C . GLU A 1 92 ? -11.980 1.051 -0.551 1.00 90.88 92 GLU A C 1
ATOM 751 O O . GLU A 1 92 ? -13.072 0.542 -0.787 1.00 90.88 92 GLU A O 1
ATOM 756 N N . VAL A 1 93 ? -10.887 0.321 -0.311 1.00 92.38 93 VAL A N 1
ATOM 757 C CA . VAL A 1 93 ? -10.833 -1.151 -0.389 1.00 92.38 93 VAL A CA 1
ATOM 758 C C . VAL A 1 93 ? -11.066 -1.818 0.964 1.00 92.38 93 VAL A C 1
ATOM 760 O O . VAL A 1 93 ? -11.591 -2.935 1.030 1.00 92.38 93 VAL A O 1
ATOM 763 N N . VAL A 1 94 ? -10.618 -1.162 2.034 1.00 89.25 94 VAL A N 1
ATOM 764 C CA . VAL A 1 94 ? -10.773 -1.659 3.398 1.00 89.25 94 VAL A CA 1
ATOM 765 C C . VAL A 1 94 ? -12.253 -1.775 3.756 1.00 89.25 94 VAL A C 1
ATOM 767 O O . VAL A 1 94 ? -13.071 -0.939 3.363 1.00 89.25 94 VAL A O 1
ATOM 770 N N . GLU A 1 95 ? -12.599 -2.794 4.537 1.00 83.44 95 GLU A N 1
ATOM 771 C CA . GLU A 1 95 ? -13.958 -2.942 5.043 1.00 83.44 95 GLU A CA 1
ATOM 772 C C . GLU A 1 95 ? -14.424 -1.687 5.813 1.00 83.44 95 GLU A C 1
ATOM 774 O O . GLU A 1 95 ? -13.650 -1.102 6.587 1.00 83.44 95 GLU A O 1
ATOM 779 N N . PRO A 1 96 ? -15.694 -1.263 5.657 1.00 81.31 96 PRO A N 1
ATOM 780 C CA . PRO A 1 96 ? -16.208 -0.046 6.287 1.00 81.31 96 PRO A CA 1
ATOM 781 C C . PRO A 1 96 ? -16.009 0.008 7.809 1.00 81.31 96 PRO A C 1
ATOM 783 O O . PRO A 1 96 ? -15.739 1.076 8.364 1.00 81.31 96 PRO A O 1
ATOM 786 N N . GLN A 1 97 ? -16.099 -1.137 8.493 1.00 80.81 97 GLN A N 1
ATOM 787 C CA . GLN A 1 97 ? -15.912 -1.227 9.942 1.00 80.81 97 GLN A CA 1
ATOM 788 C C . GLN A 1 97 ? -14.466 -0.896 10.328 1.00 80.81 97 GLN A C 1
ATOM 790 O O . GLN A 1 97 ? -14.235 -0.105 11.241 1.00 80.81 97 GLN A O 1
ATOM 795 N N . LEU A 1 98 ? -13.487 -1.427 9.593 1.00 79.31 98 LEU A N 1
ATOM 796 C CA . LEU A 1 98 ? -12.067 -1.156 9.814 1.00 79.31 98 LEU A CA 1
ATOM 797 C C . LEU A 1 98 ? -11.682 0.278 9.460 1.00 79.31 98 LEU A C 1
ATOM 799 O O . LEU A 1 98 ? -10.877 0.885 10.171 1.00 79.31 98 LEU A O 1
ATOM 803 N N . ARG A 1 99 ? -12.312 0.855 8.432 1.00 80.75 99 ARG A N 1
ATOM 804 C CA . ARG A 1 99 ? -12.140 2.270 8.081 1.00 80.75 99 ARG A CA 1
ATOM 805 C C . ARG A 1 99 ? -12.418 3.195 9.265 1.00 80.75 99 ARG A C 1
ATOM 807 O O . ARG A 1 99 ? -11.654 4.125 9.497 1.00 80.75 99 ARG A O 1
ATOM 814 N N . SER A 1 100 ? -13.478 2.926 10.031 1.00 79.25 100 SER A N 1
ATOM 815 C CA . SER A 1 100 ? -13.866 3.748 11.190 1.00 79.25 100 SER A CA 1
ATOM 816 C C . SER A 1 100 ? -12.862 3.701 12.353 1.00 79.25 100 SER A C 1
ATOM 818 O O . SER A 1 100 ? -12.824 4.604 13.189 1.00 79.25 100 SER A O 1
ATOM 820 N N . LEU A 1 101 ? -12.024 2.661 12.394 1.00 81.06 101 LEU A N 1
ATOM 821 C CA . LEU A 1 101 ? -11.036 2.416 13.447 1.00 81.06 101 LEU A CA 1
ATOM 822 C C . LEU A 1 101 ? -9.662 3.022 13.130 1.00 81.06 101 LEU A C 1
ATOM 824 O O . LEU A 1 101 ? -8.777 3.021 13.994 1.00 81.06 101 LEU A O 1
ATOM 828 N N . LEU A 1 102 ? -9.477 3.534 11.911 1.00 82.44 102 LEU A N 1
ATOM 829 C CA . LEU A 1 102 ? -8.279 4.242 11.477 1.00 82.44 102 LEU A CA 1
ATOM 830 C C . LEU A 1 102 ? -8.443 5.735 11.739 1.00 82.44 102 LEU A C 1
ATOM 832 O O . LEU A 1 102 ? -9.289 6.401 11.149 1.00 82.44 102 LEU A O 1
ATOM 836 N N . LYS A 1 103 ? -7.573 6.276 12.588 1.00 79.06 103 LYS A N 1
ATOM 837 C CA . LYS A 1 103 ? -7.368 7.723 12.704 1.00 79.06 103 LYS A CA 1
ATOM 838 C C . LYS A 1 103 ? -5.948 8.032 12.280 1.00 79.06 103 LYS A C 1
ATOM 840 O O . LYS A 1 103 ? -5.003 7.576 12.935 1.00 79.0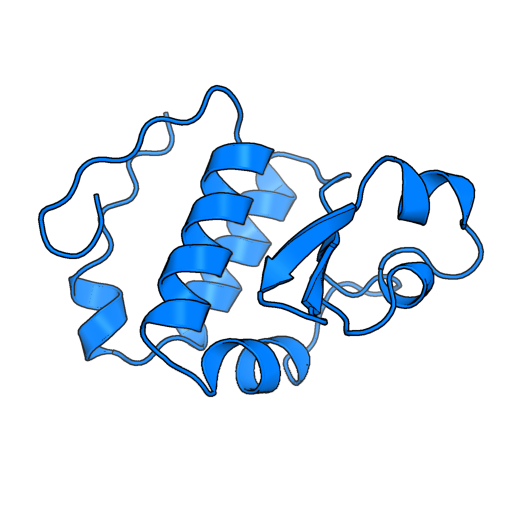6 103 LYS A O 1
ATOM 845 N N . ILE A 1 104 ? -5.811 8.745 11.171 1.00 75.06 104 ILE A N 1
ATOM 846 C CA . ILE A 1 104 ? -4.520 9.084 10.589 1.00 75.06 104 ILE A CA 1
ATOM 847 C C . ILE A 1 104 ? -4.337 10.594 10.709 1.00 75.06 104 ILE A C 1
ATOM 849 O O . ILE A 1 104 ? -5.014 11.350 10.021 1.00 75.06 104 ILE A O 1
ATOM 853 N N . ASP A 1 105 ? -3.403 11.004 11.559 1.00 64.38 105 ASP A N 1
ATOM 854 C CA . ASP A 1 105 ? -2.928 12.381 11.624 1.00 64.38 105 ASP A CA 1
ATOM 855 C C . ASP A 1 105 ? -1.630 12.435 10.814 1.00 64.38 105 ASP A C 1
ATOM 857 O O . ASP A 1 105 ? -0.552 12.114 11.318 1.00 64.38 105 ASP A O 1
ATOM 861 N N . ILE A 1 106 ? -1.745 12.723 9.516 1.00 57.72 106 ILE A N 1
ATOM 862 C CA . ILE A 1 106 ? -0.577 13.032 8.687 1.00 57.72 106 ILE A CA 1
ATOM 863 C C . ILE A 1 106 ? -0.398 14.545 8.776 1.00 57.72 106 ILE A C 1
ATOM 865 O O . ILE A 1 106 ? -1.218 15.281 8.233 1.00 57.72 106 ILE A O 1
ATOM 869 N N . LEU A 1 107 ? 0.616 14.970 9.534 1.00 45.53 107 LEU A N 1
ATOM 870 C CA . LEU A 1 107 ? 1.043 16.367 9.666 1.00 45.53 107 LEU A CA 1
ATOM 871 C C . LEU A 1 107 ? 1.403 16.987 8.309 1.00 45.53 107 LEU A C 1
ATOM 873 O O . LEU A 1 107 ? 2.098 16.306 7.514 1.00 45.53 107 LEU A O 1
#

Secondary structure (DSSP, 8-state):
-BTTB----SSHHHHHHHHHHHHHHH-TTHHHHHHHS---SS--SEESSHHHHSTT-HHHHHHSEEEEETTEEEE----HHHHHHHHHHHHHHS-HHHHHTB-----

Radius of gyration: 13.15 Å; chains: 1; bounding box: 34×29×36 Å

Foldseek 3Di:
DFQPDDDDDPDLLRVLLQVLLVLCVVPVCLLVQLQPDDDDPQAGQKDLQLCRRPPPCVVQSVPAWDDSDVSMIGGHPDDPVSSVVSVVSSLVRGDPVRNVRDDDDDD

Organism: NCBI:txid44577